Protein AF-A0AB73KJI6-F1 (afdb_monomer_lite)

Structure (mmCIF, N/CA/C/O backbone):
data_AF-A0AB73KJI6-F1
#
_entry.id   AF-A0AB73KJI6-F1
#
loop_
_atom_site.group_PDB
_atom_site.id
_atom_site.type_symbol
_atom_site.label_atom_id
_atom_site.label_alt_id
_atom_site.label_comp_id
_atom_site.label_asym_id
_atom_site.label_entity_id
_atom_site.label_seq_id
_atom_site.pdbx_PDB_ins_code
_atom_site.Cartn_x
_atom_site.Cartn_y
_atom_site.Cartn_z
_atom_site.occupancy
_atom_site.B_iso_or_equiv
_atom_site.auth_seq_id
_atom_site.auth_comp_id
_atom_site.auth_asym_id
_atom_site.auth_atom_id
_atom_site.pdbx_PDB_model_num
ATOM 1 N N . MET A 1 1 ? 0.875 -20.240 32.183 1.00 33.44 1 MET A N 1
ATOM 2 C CA . MET A 1 1 ? -0.449 -20.050 31.558 1.00 33.44 1 MET A CA 1
ATOM 3 C C . MET A 1 1 ? -0.232 -19.037 30.445 1.00 33.44 1 MET A C 1
ATOM 5 O O . MET A 1 1 ? 0.367 -18.009 30.715 1.00 33.44 1 MET A O 1
ATOM 9 N N . ARG A 1 2 ? -0.461 -19.443 29.192 1.00 41.16 2 ARG A N 1
ATOM 10 C CA . ARG A 1 2 ? -0.108 -18.690 27.979 1.00 41.16 2 ARG A CA 1
ATOM 11 C C . ARG A 1 2 ? -1.206 -17.671 27.704 1.00 41.16 2 ARG A C 1
ATOM 13 O O . ARG A 1 2 ? -2.297 -18.115 27.369 1.00 41.16 2 ARG A O 1
ATOM 20 N N . ASP A 1 3 ? -0.883 -16.385 27.749 1.00 37.69 3 ASP A N 1
ATOM 21 C CA . ASP A 1 3 ? -1.694 -15.374 27.080 1.00 37.69 3 ASP A CA 1
ATOM 22 C C . ASP A 1 3 ? -1.021 -14.990 25.769 1.00 37.69 3 ASP A C 1
ATOM 24 O O . ASP A 1 3 ? 0.161 -14.659 25.680 1.00 37.69 3 ASP A O 1
ATOM 28 N N . ARG A 1 4 ? -1.797 -15.240 24.724 1.00 43.75 4 ARG A N 1
ATOM 29 C CA . ARG A 1 4 ? -1.468 -15.184 23.314 1.00 43.75 4 ARG A CA 1
ATOM 30 C C . ARG A 1 4 ? -1.772 -13.750 22.897 1.00 43.75 4 ARG A C 1
ATOM 32 O O . ARG A 1 4 ? -2.927 -13.441 22.633 1.00 43.75 4 ARG A O 1
ATOM 39 N N . GLU A 1 5 ? -0.774 -12.872 22.923 1.00 43.38 5 GLU A N 1
ATOM 40 C CA . GLU A 1 5 ? -0.956 -11.526 22.385 1.00 43.38 5 GLU A CA 1
ATOM 41 C C . GLU A 1 5 ? -1.185 -11.601 20.876 1.00 43.38 5 GLU A C 1
ATOM 43 O O . GLU A 1 5 ? -0.471 -12.272 20.125 1.00 43.38 5 GLU A O 1
ATOM 48 N N . ASP A 1 6 ? -2.273 -10.946 20.504 1.00 37.78 6 ASP A N 1
ATOM 49 C CA . ASP A 1 6 ? -2.916 -10.929 19.211 1.00 37.78 6 ASP A CA 1
ATOM 50 C C . ASP A 1 6 ? -1.976 -10.360 18.138 1.00 37.78 6 ASP A C 1
ATOM 52 O O . ASP A 1 6 ? -1.360 -9.298 18.280 1.00 37.78 6 ASP A O 1
ATOM 56 N N . VAL A 1 7 ? -1.817 -11.128 17.066 1.00 42.88 7 VAL A N 1
ATOM 57 C CA . VAL A 1 7 ? -0.893 -10.867 15.965 1.00 42.88 7 VAL A CA 1
ATOM 58 C C . VAL A 1 7 ? -1.527 -9.804 15.069 1.00 42.88 7 VAL A C 1
ATOM 60 O O . VAL A 1 7 ? -2.359 -10.105 14.218 1.00 42.88 7 VAL A O 1
ATOM 63 N N . GLY A 1 8 ? -1.124 -8.544 15.268 1.00 41.47 8 GLY A N 1
ATOM 64 C CA . GLY A 1 8 ? -1.408 -7.446 14.338 1.00 41.47 8 GLY A CA 1
ATOM 65 C C . GLY A 1 8 ? -0.964 -7.786 12.905 1.00 41.47 8 GLY A C 1
ATOM 66 O O . GLY A 1 8 ? -0.080 -8.632 12.726 1.00 41.47 8 GLY A O 1
ATOM 67 N N . PRO A 1 9 ? -1.575 -7.172 11.873 1.00 42.69 9 PRO A N 1
ATOM 68 C CA . PRO A 1 9 ? -1.473 -7.673 10.513 1.00 42.69 9 PRO A CA 1
ATOM 69 C C . PRO A 1 9 ? -0.017 -7.681 10.048 1.00 42.69 9 PRO A C 1
ATOM 71 O O . PRO A 1 9 ? 0.749 -6.744 10.288 1.00 42.69 9 PRO A O 1
ATOM 74 N N . ALA A 1 10 ? 0.341 -8.805 9.429 1.00 44.72 10 ALA A N 1
ATOM 75 C CA . ALA A 1 10 ? 1.645 -9.110 8.871 1.00 44.72 10 ALA A CA 1
ATOM 76 C C . ALA A 1 10 ? 2.195 -7.942 8.041 1.00 44.72 10 ALA A C 1
ATOM 78 O O . ALA A 1 10 ? 1.445 -7.257 7.349 1.00 44.72 10 ALA A O 1
ATOM 79 N N . GLY A 1 11 ? 3.512 -7.731 8.144 1.00 43.88 11 GLY A N 1
ATOM 80 C CA . GLY A 1 11 ? 4.241 -6.639 7.503 1.00 43.88 11 GLY A CA 1
ATOM 81 C C . GLY A 1 11 ? 3.781 -6.374 6.071 1.00 43.88 11 GLY A C 1
ATOM 82 O O . GLY A 1 11 ? 3.868 -7.244 5.208 1.00 43.88 11 GLY A O 1
ATOM 83 N N . GLY A 1 12 ? 3.289 -5.159 5.844 1.00 44.19 12 GLY A N 1
ATOM 84 C CA . GLY A 1 12 ? 2.975 -4.655 4.516 1.00 44.19 12 GLY A CA 1
ATOM 85 C C . GLY A 1 12 ? 4.230 -4.077 3.876 1.00 44.19 12 GLY A C 1
ATOM 86 O O . GLY A 1 12 ? 4.970 -3.318 4.510 1.00 44.19 12 GLY A O 1
ATOM 87 N N . ALA A 1 13 ? 4.477 -4.428 2.616 1.00 40.59 13 ALA A N 1
ATOM 88 C CA . ALA A 1 13 ? 5.476 -3.747 1.807 1.00 40.59 13 ALA A CA 1
ATOM 89 C C . ALA A 1 13 ? 5.128 -2.250 1.735 1.00 40.59 13 ALA A C 1
ATOM 91 O O . ALA A 1 13 ? 3.995 -1.882 1.430 1.00 40.59 13 ALA A O 1
ATOM 92 N N . ARG A 1 14 ? 6.094 -1.377 2.035 1.00 48.00 14 ARG A N 1
ATOM 93 C CA . ARG A 1 14 ? 5.941 0.078 1.917 1.00 48.00 14 ARG A CA 1
ATOM 94 C C . ARG A 1 14 ? 6.828 0.573 0.782 1.00 48.00 14 ARG A C 1
ATOM 96 O O . ARG A 1 14 ? 8.050 0.440 0.822 1.00 48.00 14 ARG A O 1
ATOM 103 N N . ALA A 1 15 ? 6.215 1.137 -0.253 1.00 36.09 15 ALA A N 1
ATOM 104 C CA . ALA A 1 15 ? 6.938 1.768 -1.349 1.00 36.09 15 ALA A CA 1
ATOM 105 C C . ALA A 1 15 ? 7.519 3.116 -0.882 1.00 36.09 15 ALA A C 1
ATOM 107 O O . ALA A 1 15 ? 6.807 3.941 -0.307 1.00 36.09 15 ALA A O 1
ATOM 108 N N . ARG A 1 16 ? 8.815 3.354 -1.122 1.00 39.69 16 ARG A N 1
ATOM 109 C CA . ARG A 1 16 ? 9.473 4.648 -0.862 1.00 39.69 16 ARG A CA 1
ATOM 110 C C . ARG A 1 16 ? 10.193 5.085 -2.132 1.00 39.69 16 ARG A C 1
ATOM 112 O O . ARG A 1 16 ? 10.995 4.334 -2.669 1.00 39.69 16 ARG A O 1
ATOM 119 N N . M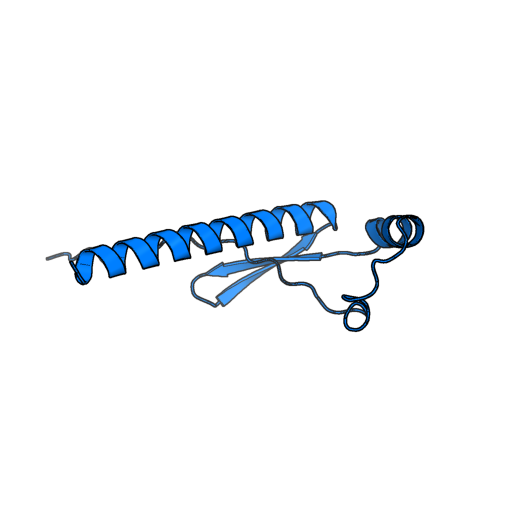ET A 1 17 ? 9.923 6.295 -2.614 1.00 36.69 17 MET A N 1
ATOM 120 C CA . MET A 1 17 ? 10.621 6.862 -3.771 1.00 36.69 17 MET A CA 1
ATOM 121 C C . MET A 1 17 ? 11.986 7.419 -3.338 1.00 36.69 17 MET A C 1
ATOM 123 O O . MET A 1 17 ? 12.053 8.282 -2.459 1.00 36.69 17 MET A O 1
ATOM 127 N N . VAL A 1 18 ? 13.077 6.929 -3.936 1.00 39.62 18 VAL A N 1
ATOM 128 C CA . VAL A 1 18 ? 14.412 7.525 -3.779 1.00 39.62 18 VAL A CA 1
ATOM 129 C C . VAL A 1 18 ? 14.538 8.701 -4.747 1.00 39.62 18 VAL A C 1
ATOM 131 O O . VAL A 1 18 ? 14.291 8.602 -5.943 1.00 39.62 18 VAL A O 1
ATOM 134 N N . ARG A 1 19 ? 14.845 9.856 -4.165 1.00 40.69 19 ARG A N 1
ATOM 135 C CA . ARG A 1 19 ? 14.723 11.203 -4.724 1.00 40.69 19 ARG A CA 1
ATOM 136 C C . ARG A 1 19 ? 15.694 11.448 -5.887 1.00 40.69 19 ARG A C 1
ATOM 138 O O . ARG A 1 19 ? 16.903 11.432 -5.687 1.00 40.69 19 ARG A O 1
ATOM 145 N N . SER A 1 20 ? 15.164 11.827 -7.047 1.00 34.22 20 SER A N 1
ATOM 146 C CA . SER A 1 20 ? 15.885 12.606 -8.059 1.00 34.22 20 SER A CA 1
ATOM 147 C C . SER A 1 20 ? 14.888 13.522 -8.780 1.00 34.22 20 SER A C 1
ATOM 149 O O . SER A 1 20 ? 14.007 13.063 -9.495 1.00 34.22 20 SER A O 1
ATOM 151 N N . ARG A 1 21 ? 14.986 14.832 -8.517 1.00 37.00 21 ARG 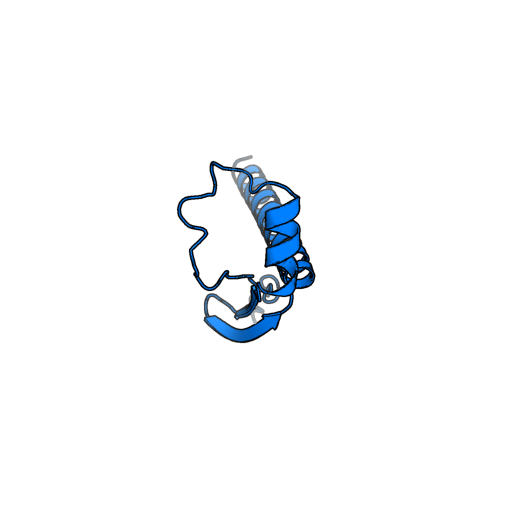A N 1
ATOM 152 C CA . ARG A 1 21 ? 14.337 15.964 -9.218 1.00 37.00 21 ARG A CA 1
ATOM 153 C C . ARG A 1 21 ? 12.804 16.137 -9.229 1.00 37.00 21 ARG A C 1
ATOM 155 O O . ARG A 1 21 ? 12.368 17.264 -9.425 1.00 37.00 21 ARG A O 1
ATOM 162 N N . VAL A 1 22 ? 11.979 15.130 -8.941 1.00 43.44 22 VAL A N 1
ATOM 163 C CA . VAL A 1 22 ? 10.492 15.238 -8.965 1.00 43.44 22 VAL A CA 1
ATOM 164 C C . VAL A 1 22 ? 9.921 15.862 -7.673 1.00 43.44 22 VAL A C 1
ATOM 166 O O . VAL A 1 22 ? 9.004 15.341 -7.054 1.00 43.44 22 VAL A O 1
ATOM 169 N N . GLY A 1 23 ? 10.531 16.934 -7.164 1.00 35.91 23 GLY A N 1
ATOM 170 C CA . GLY A 1 23 ? 10.054 17.649 -5.966 1.00 35.91 23 GLY A CA 1
ATOM 171 C C . GLY A 1 23 ? 9.271 18.920 -6.291 1.00 35.91 23 GLY A C 1
ATOM 172 O O . GLY A 1 23 ? 8.376 19.291 -5.544 1.00 35.91 23 GLY A O 1
ATOM 173 N N . GLU A 1 24 ? 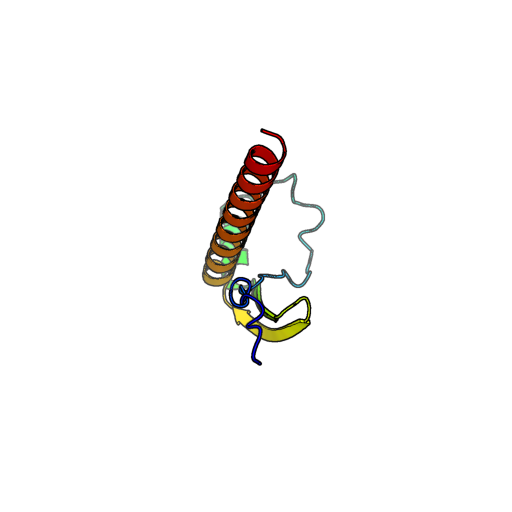9.588 19.556 -7.418 1.00 39.38 24 GLU A N 1
ATOM 174 C CA . GLU A 1 24 ? 9.036 20.859 -7.821 1.00 39.38 24 GLU A CA 1
ATOM 175 C C . GLU A 1 24 ? 7.876 20.734 -8.824 1.00 39.38 24 GLU A C 1
ATOM 177 O O . GLU A 1 24 ? 7.186 21.710 -9.088 1.00 39.38 24 GLU A O 1
ATOM 182 N N . ALA A 1 25 ? 7.638 19.537 -9.371 1.00 43.75 25 ALA A N 1
ATOM 183 C CA . ALA A 1 25 ? 6.740 19.316 -10.5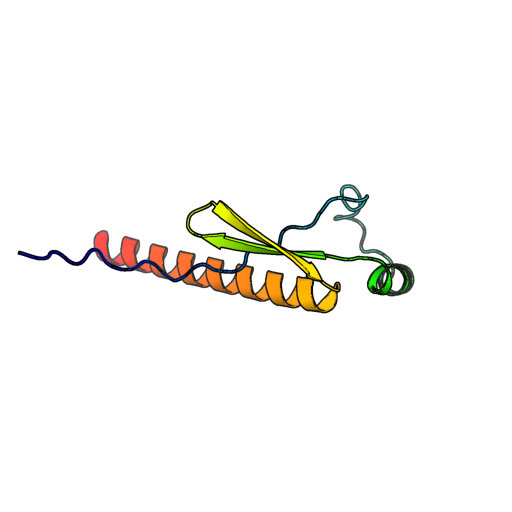07 1.00 43.75 25 ALA A CA 1
ATOM 184 C C . ALA A 1 25 ? 5.385 18.672 -10.154 1.00 43.75 25 ALA A C 1
ATOM 186 O O . ALA A 1 25 ? 4.648 18.313 -11.061 1.00 43.75 25 ALA A O 1
ATOM 187 N N . TRP A 1 26 ? 5.018 18.506 -8.877 1.00 43.50 26 TRP A N 1
ATOM 188 C CA . TRP A 1 26 ? 3.728 17.877 -8.525 1.00 43.50 26 TRP A CA 1
ATOM 189 C C . TRP A 1 26 ? 2.509 18.687 -9.005 1.00 43.50 26 TRP A C 1
ATOM 191 O O . TRP A 1 26 ? 1.467 18.095 -9.270 1.00 43.50 26 TRP A O 1
ATOM 201 N N . ASP A 1 27 ? 2.666 20.004 -9.188 1.00 45.81 27 ASP A N 1
ATOM 202 C CA . ASP A 1 27 ? 1.638 20.896 -9.750 1.00 45.81 27 ASP A CA 1
ATOM 203 C C . ASP A 1 27 ? 1.643 20.945 -11.290 1.00 45.81 27 ASP A C 1
ATOM 205 O O . ASP A 1 27 ? 0.690 21.424 -11.908 1.00 45.81 27 ASP A O 1
ATOM 209 N N . SER A 1 28 ? 2.687 20.416 -11.928 1.00 47.84 28 SER A N 1
ATOM 210 C CA . SER A 1 28 ? 2.858 20.413 -13.379 1.00 47.84 28 SER A CA 1
ATOM 211 C C . SER A 1 28 ? 2.802 18.974 -13.865 1.00 47.84 28 SER A C 1
ATOM 213 O O . SER A 1 28 ? 3.804 18.262 -13.825 1.00 47.84 28 SER A O 1
ATOM 215 N N . ALA A 1 29 ? 1.636 18.527 -14.335 1.00 57.31 29 ALA A N 1
ATOM 216 C CA . ALA A 1 29 ? 1.556 17.251 -15.036 1.00 57.31 29 ALA A CA 1
ATOM 217 C C . ALA A 1 29 ? 2.603 17.252 -16.160 1.00 57.31 29 ALA A C 1
ATOM 219 O O . ALA A 1 29 ? 2.528 18.075 -17.074 1.00 57.31 29 ALA A O 1
ATOM 220 N N . LEU A 1 30 ? 3.599 16.366 -16.066 1.00 61.94 30 LEU A N 1
ATOM 221 C CA . LEU A 1 30 ? 4.543 16.171 -17.159 1.00 61.94 30 LEU A CA 1
ATOM 222 C C . LEU A 1 30 ? 3.728 15.843 -18.415 1.00 61.94 30 LEU A C 1
ATOM 224 O O . LEU A 1 30 ? 2.812 15.012 -18.335 1.00 61.94 30 LEU A O 1
ATOM 228 N N . PRO A 1 31 ? 4.019 16.468 -19.566 1.00 68.88 31 PRO A N 1
ATOM 229 C CA . PRO A 1 31 ? 3.381 16.072 -20.809 1.00 68.88 31 PRO A CA 1
ATOM 230 C C . PRO A 1 31 ? 3.615 14.572 -21.042 1.00 68.88 31 PRO A C 1
ATOM 232 O O . PRO A 1 31 ? 4.664 14.023 -20.696 1.00 68.88 31 PRO A O 1
ATOM 235 N N . ALA A 1 32 ? 2.611 13.886 -21.596 1.00 66.69 32 ALA A N 1
ATOM 236 C CA . ALA A 1 32 ? 2.584 12.422 -21.671 1.00 66.69 32 ALA A CA 1
ATOM 237 C C . ALA A 1 32 ? 3.814 11.824 -22.383 1.00 66.69 32 ALA A C 1
ATOM 239 O O . ALA A 1 32 ? 4.267 10.738 -22.029 1.00 66.69 32 ALA A O 1
ATOM 240 N N . GLU A 1 33 ? 4.378 12.547 -23.351 1.00 69.94 33 GLU A N 1
ATOM 241 C CA . GLU A 1 33 ? 5.615 12.207 -24.064 1.00 69.94 33 GLU A CA 1
ATOM 242 C C . GLU A 1 33 ? 6.864 12.213 -23.171 1.00 69.94 33 GLU A C 1
ATOM 244 O O . GLU A 1 33 ? 7.680 11.293 -23.239 1.00 69.94 33 GLU A O 1
ATOM 249 N N . GLU A 1 34 ? 6.992 13.198 -22.284 1.00 68.44 34 GLU A N 1
ATOM 250 C CA . GLU A 1 34 ?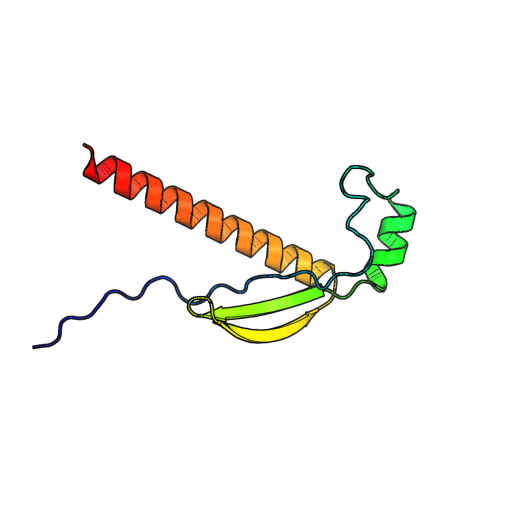 8.102 13.295 -21.337 1.00 68.44 34 GLU A CA 1
ATOM 251 C C . GLU A 1 34 ? 7.951 12.247 -20.233 1.00 68.44 34 GLU A C 1
ATOM 253 O O . GLU A 1 34 ? 8.917 11.570 -19.877 1.00 68.44 34 GLU A O 1
ATOM 258 N N . PHE A 1 35 ? 6.717 12.022 -19.770 1.00 66.88 35 PHE A N 1
ATOM 259 C CA . PHE A 1 35 ? 6.406 10.946 -18.834 1.00 66.88 35 PHE A CA 1
ATOM 260 C C . PHE A 1 35 ? 6.743 9.561 -19.417 1.00 66.88 35 PHE A C 1
ATOM 262 O O . PHE A 1 35 ? 7.355 8.731 -18.742 1.00 66.88 35 PHE A O 1
ATOM 269 N N . ALA A 1 36 ? 6.408 9.317 -20.689 1.00 69.62 36 ALA A N 1
ATOM 270 C CA . ALA A 1 36 ? 6.753 8.079 -21.386 1.00 69.62 36 ALA A CA 1
ATOM 271 C C . ALA A 1 36 ? 8.273 7.901 -21.541 1.00 69.62 36 ALA A C 1
ATOM 273 O O . ALA A 1 36 ? 8.776 6.791 -21.357 1.00 69.62 36 ALA A O 1
ATOM 274 N N . ALA A 1 37 ? 9.009 8.982 -21.819 1.00 71.38 37 ALA A N 1
ATOM 275 C CA . ALA A 1 37 ? 10.465 8.949 -21.939 1.00 71.38 37 ALA A CA 1
ATOM 276 C C . ALA A 1 37 ? 11.158 8.612 -20.607 1.00 71.38 37 ALA A C 1
ATOM 278 O O . ALA A 1 37 ? 12.109 7.827 -20.588 1.00 71.38 37 ALA A O 1
ATOM 279 N N . ILE A 1 38 ? 10.672 9.149 -19.481 1.00 69.94 38 ILE A N 1
ATOM 280 C CA . ILE A 1 38 ? 11.262 8.855 -18.165 1.00 69.94 38 ILE A CA 1
ATOM 281 C C . ILE A 1 38 ? 10.811 7.505 -17.597 1.00 69.94 38 ILE A C 1
ATOM 283 O O . ILE A 1 38 ? 11.548 6.907 -16.814 1.00 69.94 38 ILE A O 1
ATOM 287 N N . LYS A 1 39 ? 9.649 6.978 -18.006 1.00 67.44 39 LYS A N 1
ATOM 288 C CA . LYS A 1 39 ? 9.085 5.720 -17.486 1.00 67.44 39 LYS A CA 1
ATOM 289 C C . LYS A 1 39 ? 10.043 4.524 -17.595 1.00 67.44 39 LYS A C 1
ATOM 291 O O . LYS A 1 39 ? 10.049 3.678 -16.708 1.00 67.44 39 LYS A O 1
ATOM 296 N N . GLY A 1 40 ? 10.873 4.471 -18.641 1.00 65.94 40 GLY A N 1
ATOM 297 C CA . GLY A 1 40 ? 11.881 3.416 -18.832 1.00 65.94 40 GLY A CA 1
ATOM 298 C C . GLY A 1 40 ? 13.213 3.635 -18.100 1.00 65.94 40 GLY A C 1
ATOM 299 O O . GLY A 1 40 ? 14.024 2.717 -18.029 1.00 65.94 40 GLY A O 1
ATOM 300 N N . VAL A 1 41 ? 13.452 4.837 -17.568 1.00 69.38 41 VAL A N 1
ATOM 301 C CA . VAL A 1 41 ? 14.712 5.234 -16.907 1.00 69.38 41 VAL A CA 1
ATOM 302 C C . VAL A 1 41 ? 14.539 5.336 -15.388 1.00 69.38 41 VAL A C 1
ATOM 304 O O . VAL A 1 41 ? 15.495 5.175 -14.630 1.00 69.38 41 VAL A O 1
ATOM 307 N N . VAL A 1 42 ? 13.314 5.592 -14.929 1.00 72.62 42 VAL A N 1
ATOM 308 C CA . VAL A 1 42 ? 12.986 5.718 -13.510 1.00 72.62 42 VAL A CA 1
ATOM 309 C C . VAL A 1 42 ? 12.866 4.334 -12.878 1.00 72.62 42 VAL A C 1
ATOM 311 O O . VAL A 1 42 ? 11.955 3.561 -13.171 1.00 72.62 42 VAL A O 1
ATOM 314 N N . VAL A 1 43 ? 13.781 4.055 -11.956 1.00 77.12 43 VAL A N 1
ATOM 315 C CA . VAL A 1 43 ? 13.721 2.916 -11.038 1.00 77.12 43 VAL A CA 1
ATOM 316 C C . VAL A 1 43 ? 13.150 3.368 -9.697 1.00 77.12 43 VAL A C 1
ATOM 318 O O . VAL A 1 43 ? 13.593 4.362 -9.118 1.00 77.12 43 VAL A O 1
ATOM 321 N N . GLY A 1 44 ? 12.146 2.639 -9.215 1.00 81.69 44 GLY A N 1
ATOM 322 C CA . GLY A 1 44 ? 11.568 2.798 -7.885 1.00 81.69 44 GLY A CA 1
ATOM 323 C C . GLY A 1 44 ? 12.190 1.829 -6.882 1.00 81.69 44 GLY A C 1
ATOM 324 O O . GLY A 1 44 ? 12.914 0.906 -7.251 1.00 81.69 44 GLY A O 1
ATOM 325 N N . GLU A 1 45 ? 11.880 2.007 -5.598 1.00 84.50 45 GLU A N 1
ATOM 326 C CA . GLU A 1 45 ? 12.244 1.045 -4.556 1.00 84.50 45 GLU A CA 1
ATOM 327 C C . GLU A 1 45 ? 11.011 0.573 -3.784 1.00 84.50 45 GLU A C 1
ATOM 329 O O . GLU A 1 45 ? 10.182 1.367 -3.322 1.00 84.50 45 GLU A O 1
ATOM 334 N N . VAL A 1 46 ? 10.926 -0.743 -3.597 1.00 89.25 46 VAL A N 1
ATOM 335 C CA . VAL A 1 46 ? 9.979 -1.374 -2.675 1.00 89.25 46 VAL A CA 1
ATOM 336 C C . VAL A 1 46 ? 10.740 -1.779 -1.420 1.00 89.25 46 VAL A C 1
ATOM 338 O O . VAL A 1 46 ? 11.731 -2.513 -1.490 1.00 89.25 46 VAL A O 1
ATOM 341 N N . CYS A 1 47 ? 10.284 -1.291 -0.265 1.00 88.31 47 CYS A N 1
ATOM 342 C CA . CYS A 1 47 ? 10.841 -1.651 1.033 1.00 88.31 47 CYS A CA 1
ATOM 343 C C . CYS A 1 47 ? 9.936 -2.683 1.708 1.00 88.31 47 CYS A C 1
ATOM 345 O O . CYS A 1 47 ? 8.719 -2.507 1.778 1.00 88.31 47 CYS A O 1
ATOM 347 N N . THR A 1 48 ? 10.532 -3.739 2.256 1.00 82.62 48 THR A N 1
ATOM 348 C CA . THR A 1 48 ? 9.806 -4.628 3.171 1.00 82.62 48 THR A CA 1
ATOM 349 C C . THR A 1 48 ? 10.028 -4.119 4.582 1.00 82.62 48 THR A C 1
ATOM 351 O O . THR A 1 48 ? 11.168 -4.079 5.048 1.00 82.62 48 THR A O 1
ATOM 354 N N . GLU A 1 49 ? 8.955 -3.706 5.249 1.00 86.00 49 GLU A N 1
ATOM 355 C CA . GLU A 1 49 ? 9.010 -3.124 6.584 1.00 86.00 49 GLU A CA 1
ATOM 356 C C . GLU A 1 49 ? 8.245 -3.994 7.581 1.00 86.00 49 GLU A C 1
ATOM 358 O O . GLU A 1 49 ? 7.133 -4.451 7.318 1.00 86.00 49 GLU A O 1
ATOM 363 N N . VAL A 1 50 ? 8.838 -4.207 8.753 1.00 82.25 50 VAL A N 1
ATOM 364 C CA . VAL A 1 50 ? 8.187 -4.872 9.879 1.00 82.25 50 VAL A CA 1
ATOM 365 C C . VAL A 1 50 ? 8.299 -3.959 11.090 1.00 82.25 50 VAL A C 1
ATOM 367 O O . VAL A 1 50 ? 9.399 -3.619 11.517 1.00 82.25 50 VAL A O 1
ATOM 370 N N . ARG A 1 51 ? 7.150 -3.558 11.650 1.00 77.06 51 ARG A N 1
ATOM 371 C CA . ARG A 1 51 ? 7.061 -2.706 12.853 1.00 77.06 51 ARG A CA 1
ATOM 372 C C . ARG A 1 51 ? 7.883 -1.405 12.764 1.00 77.06 51 ARG A C 1
ATOM 374 O O . ARG A 1 51 ? 8.549 -1.043 13.728 1.00 77.06 51 ARG A O 1
ATOM 381 N N . GLY A 1 52 ? 7.882 -0.708 11.626 1.00 82.75 52 GLY A N 1
ATOM 382 C CA . GLY A 1 52 ? 8.689 0.511 11.462 1.00 82.75 52 GLY A CA 1
ATOM 383 C C . GLY A 1 52 ? 10.111 0.271 10.950 1.00 82.75 52 GLY A C 1
ATOM 384 O O . GLY A 1 52 ? 10.814 1.228 10.633 1.00 82.75 52 GLY A O 1
ATOM 385 N N . ILE A 1 53 ? 10.564 -0.986 10.878 1.00 85.06 53 ILE A N 1
ATOM 386 C CA . ILE A 1 53 ? 11.949 -1.334 10.546 1.00 85.06 53 ILE A CA 1
ATOM 387 C C . ILE A 1 53 ? 12.015 -1.894 9.128 1.00 85.06 53 ILE A C 1
ATOM 389 O O . ILE A 1 53 ? 11.417 -2.928 8.830 1.00 85.06 53 ILE A O 1
ATOM 393 N N . VAL A 1 54 ? 12.779 -1.234 8.256 1.00 88.12 54 VAL A N 1
ATOM 394 C CA . VAL A 1 54 ? 13.046 -1.720 6.896 1.00 88.12 54 VAL A CA 1
ATOM 395 C C . VAL A 1 54 ? 14.003 -2.907 6.963 1.00 88.12 54 VAL A C 1
ATOM 397 O O . VAL A 1 54 ? 15.161 -2.750 7.344 1.00 88.12 54 VAL A O 1
ATOM 400 N N . LEU A 1 55 ? 13.524 -4.083 6.567 1.00 84.75 55 LEU A N 1
ATOM 401 C CA . LEU A 1 55 ? 14.306 -5.319 6.522 1.00 84.75 55 LEU A CA 1
ATOM 402 C C . LEU A 1 55 ? 15.053 -5.479 5.196 1.00 84.75 55 LEU A C 1
ATOM 404 O O . LEU A 1 55 ? 16.163 -6.002 5.165 1.00 84.75 55 LEU A O 1
ATOM 408 N N . SER A 1 56 ? 14.448 -5.036 4.094 1.00 84.31 56 SER A N 1
ATOM 409 C CA . SER A 1 56 ? 15.033 -5.144 2.758 1.00 84.31 56 SER A CA 1
ATOM 410 C C . SER A 1 56 ? 14.570 -4.010 1.848 1.00 84.31 56 SER A C 1
ATOM 412 O O . SER A 1 56 ? 13.506 -3.418 2.052 1.00 84.31 56 SER A O 1
ATOM 414 N N . ARG A 1 57 ? 15.386 -3.720 0.831 1.00 91.31 57 ARG A N 1
ATOM 415 C CA . ARG A 1 57 ? 15.070 -2.802 -0.268 1.00 91.31 57 ARG A CA 1
ATOM 416 C C . ARG A 1 57 ? 15.319 -3.514 -1.584 1.00 91.31 57 ARG A C 1
ATOM 418 O O . ARG A 1 57 ? 16.337 -4.189 -1.732 1.00 91.31 57 ARG A O 1
ATOM 425 N N . ARG A 1 58 ? 14.401 -3.346 -2.527 1.00 89.56 58 ARG A N 1
ATOM 426 C CA . ARG A 1 58 ? 14.501 -3.916 -3.867 1.00 89.56 58 ARG A CA 1
ATOM 427 C C . ARG A 1 58 ? 14.220 -2.827 -4.887 1.00 89.56 58 ARG A C 1
ATOM 429 O O . ARG A 1 58 ? 13.173 -2.186 -4.812 1.00 89.56 58 ARG A O 1
ATOM 436 N N . GLN A 1 59 ? 15.153 -2.633 -5.813 1.00 90.25 59 GLN A N 1
ATOM 437 C CA . GLN A 1 59 ? 14.931 -1.776 -6.972 1.00 90.25 59 GLN A CA 1
ATOM 438 C C . GLN A 1 59 ? 13.959 -2.462 -7.929 1.00 90.25 59 GLN A C 1
ATOM 440 O O . GLN A 1 59 ? 14.070 -3.665 -8.175 1.00 90.25 59 GLN A O 1
ATOM 445 N N . VAL A 1 60 ? 12.999 -1.695 -8.430 1.00 87.81 60 VAL A N 1
ATOM 446 C CA . VAL A 1 60 ? 11.911 -2.163 -9.289 1.00 87.81 60 VAL A CA 1
ATOM 447 C C . VAL A 1 60 ? 11.654 -1.165 -10.413 1.00 87.81 60 VAL A C 1
ATOM 449 O O . VAL A 1 60 ? 12.010 0.011 -10.307 1.00 87.81 60 VAL A O 1
ATOM 452 N N . GLY A 1 61 ? 11.024 -1.626 -11.492 1.00 87.19 61 GLY A N 1
ATOM 453 C CA . GLY A 1 61 ? 10.529 -0.733 -12.540 1.00 87.19 61 GLY A CA 1
ATOM 454 C C . GLY A 1 61 ? 9.372 0.142 -12.047 1.00 87.19 61 GLY A C 1
ATOM 455 O O . GLY A 1 61 ? 8.746 -0.155 -11.027 1.00 87.19 61 GLY A O 1
ATOM 456 N N . LEU A 1 62 ? 9.073 1.216 -12.782 1.00 84.94 62 LEU A N 1
ATOM 457 C CA . LEU A 1 62 ? 8.038 2.175 -12.392 1.00 84.94 62 LEU A CA 1
ATOM 458 C C . LEU A 1 62 ? 6.644 1.541 -12.257 1.00 84.94 62 LEU A C 1
ATOM 460 O O . LEU A 1 62 ? 5.945 1.854 -11.302 1.00 84.94 62 LEU A O 1
ATOM 464 N N . ASP A 1 63 ? 6.253 0.646 -13.167 1.00 86.19 63 ASP A N 1
ATOM 465 C CA . ASP A 1 63 ? 4.933 -0.005 -13.115 1.00 86.19 63 ASP A CA 1
ATOM 466 C C . ASP A 1 63 ? 4.767 -0.845 -11.843 1.00 86.19 63 ASP A C 1
ATOM 468 O O . ASP A 1 63 ? 3.817 -0.654 -11.090 1.00 86.19 63 ASP A O 1
ATOM 472 N N . GLU A 1 64 ? 5.755 -1.685 -11.527 1.00 89.56 64 GLU A N 1
ATOM 473 C CA . GLU A 1 64 ? 5.745 -2.477 -10.293 1.00 89.56 64 GLU A CA 1
ATOM 474 C C . GLU A 1 64 ? 5.739 -1.583 -9.042 1.00 89.56 64 GLU A C 1
ATOM 476 O O . GLU A 1 64 ? 5.078 -1.884 -8.047 1.00 89.56 64 GLU A O 1
ATOM 481 N N . TRP A 1 65 ? 6.467 -0.465 -9.082 1.00 89.56 65 TRP A N 1
ATOM 482 C CA . TRP A 1 65 ? 6.462 0.503 -7.992 1.00 89.56 65 TRP A CA 1
ATOM 483 C C . TRP A 1 65 ? 5.083 1.152 -7.796 1.00 89.56 65 TRP A C 1
ATOM 485 O O . TRP A 1 65 ? 4.647 1.306 -6.653 1.00 89.56 65 TRP A O 1
ATOM 495 N N . ILE A 1 66 ? 4.392 1.508 -8.887 1.00 90.00 66 ILE A N 1
ATOM 496 C CA . ILE A 1 66 ? 3.035 2.075 -8.856 1.00 90.00 66 ILE A CA 1
ATOM 497 C C . ILE A 1 66 ? 2.051 1.061 -8.270 1.00 90.00 66 ILE A C 1
ATOM 499 O O . ILE A 1 66 ? 1.289 1.418 -7.370 1.00 90.00 66 ILE A O 1
ATOM 503 N N . ASP A 1 67 ? 2.105 -0.195 -8.716 1.00 89.81 67 ASP A N 1
ATOM 504 C CA . ASP A 1 67 ? 1.238 -1.261 -8.206 1.00 89.81 67 ASP A CA 1
ATOM 505 C C . ASP A 1 67 ? 1.457 -1.484 -6.703 1.00 89.81 67 ASP A C 1
ATOM 507 O O . ASP A 1 67 ? 0.505 -1.524 -5.916 1.00 89.81 67 ASP A O 1
ATOM 511 N N . ALA A 1 68 ? 2.722 -1.548 -6.274 1.00 88.69 68 ALA A N 1
ATOM 512 C CA . ALA A 1 68 ? 3.073 -1.692 -4.864 1.00 88.69 68 ALA A CA 1
ATOM 513 C C . ALA A 1 68 ? 2.591 -0.499 -4.018 1.00 88.69 68 ALA A C 1
ATOM 515 O O . ALA A 1 68 ? 2.119 -0.684 -2.893 1.00 88.69 68 ALA A O 1
ATOM 516 N N . LEU A 1 69 ? 2.689 0.725 -4.546 1.00 88.75 69 LEU A N 1
ATOM 517 C CA . LEU A 1 69 ? 2.191 1.925 -3.875 1.00 88.75 69 LEU A CA 1
ATOM 518 C C . LEU A 1 69 ? 0.662 1.913 -3.757 1.00 88.75 69 LEU A C 1
ATOM 520 O O . LEU A 1 69 ? 0.135 2.190 -2.679 1.00 88.75 69 LEU A O 1
ATOM 524 N N . ALA A 1 70 ? -0.044 1.587 -4.840 1.00 92.81 70 ALA A N 1
ATOM 525 C CA . ALA A 1 70 ? -1.500 1.526 -4.856 1.00 92.81 70 ALA A CA 1
ATOM 526 C C . ALA A 1 70 ? -2.024 0.522 -3.819 1.00 92.81 70 ALA A C 1
ATOM 528 O O . ALA A 1 70 ? -2.925 0.852 -3.042 1.00 92.81 70 ALA A O 1
ATOM 529 N N . GLN A 1 71 ? -1.402 -0.658 -3.736 1.00 89.56 71 GLN A N 1
ATOM 530 C CA . GLN A 1 71 ? -1.754 -1.661 -2.734 1.00 89.56 71 GLN A CA 1
ATOM 531 C C . GLN A 1 71 ? -1.506 -1.156 -1.305 1.00 89.56 71 GLN A C 1
ATOM 533 O O . GLN A 1 71 ? -2.389 -1.256 -0.454 1.00 89.56 71 GLN A O 1
ATOM 538 N N . ALA A 1 72 ? -0.346 -0.546 -1.045 1.00 87.94 72 ALA A N 1
ATOM 539 C CA . ALA A 1 72 ? -0.024 -0.011 0.279 1.00 87.94 72 ALA A CA 1
ATOM 540 C C . ALA A 1 72 ? -1.012 1.083 0.732 1.00 87.94 72 ALA A C 1
ATOM 542 O O . ALA A 1 72 ? -1.359 1.164 1.914 1.00 87.94 72 ALA A O 1
ATOM 543 N N . LEU A 1 73 ? -1.487 1.918 -0.199 1.00 91.69 73 LEU A N 1
ATOM 544 C CA . LEU A 1 73 ? -2.511 2.929 0.074 1.00 91.69 73 LEU A CA 1
ATOM 545 C C . LEU A 1 73 ? -3.870 2.297 0.392 1.00 91.69 73 LEU A C 1
ATOM 547 O O . LEU A 1 73 ? -4.525 2.719 1.349 1.00 91.69 73 LEU A O 1
ATOM 551 N N . ALA A 1 74 ? -4.279 1.278 -0.367 1.00 93.50 74 ALA A N 1
ATOM 552 C CA . ALA A 1 74 ? -5.520 0.549 -0.117 1.00 93.50 74 ALA A CA 1
ATOM 553 C C . ALA A 1 74 ? -5.513 -0.121 1.269 1.00 93.50 74 ALA A C 1
ATOM 555 O O . ALA A 1 74 ? -6.482 0.004 2.025 1.00 93.50 74 ALA A O 1
ATOM 556 N N . ASP A 1 75 ? -4.398 -0.752 1.644 1.00 88.62 75 ASP A N 1
ATOM 557 C CA . ASP A 1 75 ? -4.236 -1.401 2.948 1.00 88.62 75 ASP A CA 1
ATOM 558 C C . ASP A 1 75 ? -4.312 -0.389 4.102 1.00 88.62 75 ASP A C 1
ATOM 560 O O . ASP A 1 75 ? -4.986 -0.627 5.110 1.00 88.62 75 ASP A O 1
ATOM 564 N N . ALA A 1 76 ? -3.669 0.775 3.947 1.00 88.44 76 ALA A N 1
ATOM 565 C CA . ALA A 1 76 ? -3.728 1.851 4.933 1.00 88.44 76 ALA A CA 1
ATOM 566 C C . ALA A 1 76 ? -5.153 2.405 5.092 1.00 88.44 76 ALA A C 1
ATOM 568 O O . ALA A 1 76 ? -5.624 2.590 6.217 1.00 88.44 76 ALA A O 1
ATOM 569 N N . ALA A 1 77 ? -5.865 2.623 3.983 1.00 93.88 77 ALA A N 1
ATOM 570 C CA . ALA A 1 77 ? -7.252 3.078 4.008 1.00 93.88 77 ALA A CA 1
ATOM 571 C C . ALA A 1 77 ? -8.169 2.063 4.713 1.00 93.88 77 ALA A C 1
ATOM 573 O O . ALA A 1 77 ? -8.956 2.444 5.582 1.00 93.88 77 ALA A O 1
ATOM 574 N N . ALA A 1 78 ? -8.019 0.771 4.407 1.00 93.62 78 ALA A N 1
ATOM 575 C CA . ALA A 1 78 ? -8.776 -0.297 5.054 1.00 93.62 78 ALA A CA 1
ATOM 576 C C . ALA A 1 78 ? -8.480 -0.388 6.560 1.00 93.62 78 ALA A C 1
ATOM 578 O O . ALA A 1 78 ? -9.401 -0.529 7.366 1.00 93.62 78 ALA A O 1
ATOM 579 N N . SER A 1 79 ? -7.210 -0.269 6.960 1.00 91.44 79 SER A N 1
ATOM 580 C CA . SER A 1 79 ? -6.818 -0.231 8.374 1.00 91.44 79 SER A CA 1
ATOM 581 C C . SER A 1 79 ? -7.454 0.954 9.106 1.00 91.44 79 SER A C 1
ATOM 583 O O . SER A 1 79 ? -7.983 0.786 10.205 1.00 91.44 79 SER A O 1
ATOM 585 N N . ASN A 1 80 ? -7.451 2.139 8.491 1.00 94.38 80 ASN A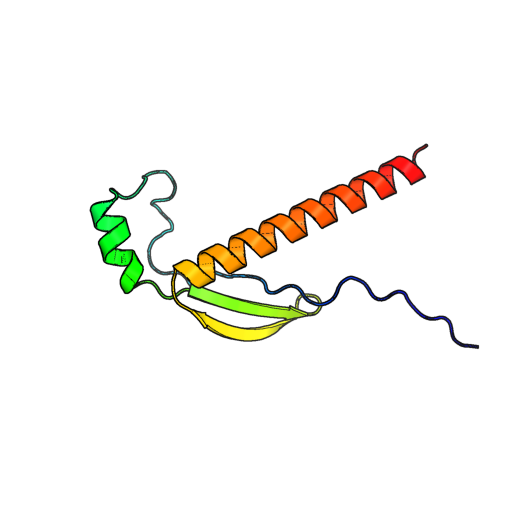 N 1
ATOM 586 C CA . ASN A 1 80 ? -8.047 3.341 9.074 1.00 94.38 80 ASN A CA 1
ATOM 587 C C . ASN A 1 80 ? -9.570 3.218 9.216 1.00 94.38 80 ASN A C 1
ATOM 589 O O . ASN A 1 80 ? -10.118 3.617 10.243 1.00 94.38 80 ASN A O 1
ATOM 593 N N . ALA A 1 81 ? -10.251 2.627 8.229 1.00 96.56 81 ALA A N 1
ATOM 594 C CA . ALA A 1 81 ? -11.687 2.361 8.303 1.00 96.56 81 ALA A CA 1
ATOM 595 C C . ALA A 1 81 ? -12.027 1.417 9.471 1.00 96.56 81 ALA A C 1
ATOM 597 O O . ALA A 1 81 ? -12.895 1.731 10.281 1.00 96.56 81 ALA A O 1
ATOM 598 N N . ARG A 1 82 ? -11.274 0.319 9.633 1.00 95.00 82 ARG A N 1
ATOM 599 C CA . ARG A 1 82 ? -11.446 -0.611 10.767 1.00 95.00 82 ARG A CA 1
ATOM 600 C C . ARG A 1 82 ? -11.194 0.061 12.116 1.00 95.00 82 ARG A C 1
ATOM 602 O O . ARG A 1 82 ? -11.939 -0.173 13.062 1.00 95.00 82 ARG A O 1
ATOM 609 N N . ALA A 1 83 ? -10.152 0.890 12.211 1.00 95.56 83 ALA A N 1
ATOM 610 C CA . ALA A 1 83 ? -9.846 1.631 13.433 1.00 95.56 83 ALA A CA 1
ATOM 611 C C . ALA A 1 83 ? -10.982 2.596 13.800 1.00 95.56 83 ALA A C 1
ATOM 613 O O . ALA A 1 83 ? -11.386 2.662 14.960 1.00 95.56 83 ALA A O 1
ATOM 614 N N . ARG A 1 84 ? -11.541 3.293 12.804 1.00 95.88 84 ARG A N 1
ATOM 615 C CA . ARG A 1 84 ? -12.708 4.157 12.988 1.00 95.88 84 ARG A CA 1
ATOM 616 C C . ARG A 1 84 ? -13.916 3.374 13.503 1.00 95.88 84 ARG A C 1
ATOM 618 O O . ARG A 1 84 ? -14.487 3.776 14.509 1.00 95.88 84 ARG A O 1
ATOM 625 N N . GLU A 1 85 ? -14.269 2.255 12.872 1.00 97.12 85 GLU A N 1
ATOM 626 C CA . GLU A 1 85 ? -15.385 1.415 13.330 1.00 97.12 85 GLU A CA 1
ATOM 627 C C . GLU A 1 85 ? -15.189 0.919 14.769 1.00 97.12 85 GLU A C 1
ATOM 629 O O . GLU A 1 85 ? -16.137 0.876 15.549 1.00 97.12 85 GLU A O 1
ATOM 634 N N . ALA A 1 86 ? -13.963 0.535 15.139 1.00 96.44 86 ALA A N 1
ATOM 635 C CA . ALA A 1 86 ? -13.659 0.083 16.494 1.00 96.44 86 ALA A CA 1
ATOM 636 C C . ALA A 1 86 ? -13.868 1.198 17.531 1.00 96.44 86 ALA A C 1
ATOM 638 O O . ALA A 1 86 ? -14.434 0.946 18.593 1.00 96.44 86 ALA A O 1
ATOM 639 N N . ILE A 1 87 ? -13.456 2.428 17.206 1.00 97.81 87 ILE A N 1
ATOM 640 C CA . ILE A 1 87 ? -13.694 3.604 18.052 1.00 97.81 87 ILE A CA 1
ATOM 641 C C . ILE A 1 87 ? -15.196 3.889 18.157 1.00 97.81 87 ILE A C 1
ATOM 643 O O . ILE A 1 87 ? -15.693 4.101 19.259 1.00 97.81 87 ILE A O 1
ATOM 647 N N . GLU A 1 88 ? -15.931 3.849 17.044 1.00 97.62 88 GLU A N 1
ATOM 648 C CA . GLU A 1 88 ? -17.383 4.071 17.034 1.00 97.62 88 GLU A CA 1
ATOM 649 C C . GLU A 1 88 ? -18.122 3.064 17.935 1.00 97.62 88 GLU A C 1
ATOM 651 O O . GLU A 1 88 ? -18.984 3.474 18.706 1.00 97.62 88 GLU A O 1
ATOM 656 N N . ARG A 1 89 ? -17.727 1.780 17.927 1.00 94.56 89 ARG A N 1
ATOM 657 C CA . ARG A 1 89 ? -18.290 0.742 18.820 1.00 94.56 89 ARG A CA 1
ATOM 658 C C . ARG A 1 89 ? -17.950 0.938 20.297 1.00 94.56 89 ARG A C 1
ATOM 660 O O . ARG A 1 89 ? -18.666 0.434 21.150 1.00 94.56 89 ARG A O 1
ATOM 667 N N . PHE A 1 90 ? -16.829 1.584 20.606 1.00 94.25 90 PHE A N 1
ATOM 668 C CA . PHE A 1 90 ? -16.438 1.855 21.991 1.00 94.25 90 PHE A CA 1
ATOM 669 C C . PHE A 1 90 ? -17.192 3.055 22.577 1.00 94.25 90 PHE A C 1
ATOM 671 O O . PHE A 1 90 ? -17.396 3.128 23.785 1.00 94.25 90 PHE A O 1
ATOM 678 N N . LEU A 1 91 ? -17.575 4.007 21.723 1.00 94.75 91 LEU A N 1
ATOM 679 C CA . LEU A 1 91 ? -18.290 5.220 22.122 1.00 94.75 91 LEU A CA 1
ATOM 680 C C . LEU A 1 91 ? -19.819 5.053 22.154 1.00 94.75 91 LEU A C 1
ATOM 682 O O . LEU A 1 91 ? -20.493 5.942 22.673 1.00 94.75 91 LEU A O 1
ATOM 686 N N . SER A 1 92 ? -20.355 3.969 21.584 1.00 76.88 92 SER A N 1
ATOM 687 C CA . SER A 1 92 ? -21.782 3.610 21.611 1.00 76.88 92 SER A CA 1
ATOM 688 C C . SER A 1 92 ? -22.161 2.839 22.868 1.00 76.88 92 SER A C 1
ATOM 690 O O . SER A 1 92 ? -23.209 3.169 23.462 1.00 76.88 92 SER A O 1
#

Sequence (92 aa):
MRDREDVGPAGGARARMVRSRVGEAWDSALPAEEFAAIKGVVVGEVCTEVRGIVLSRRQVGLDEWIDALAQALADAAASNARAREAIERFLS

pLDDT: mean 71.32, std 21.88, range [33.44, 97.81]

Foldseek 3Di:
DDDDPDDDDDWQWDWDADDDDPPPCPVPDDPVVVVVVCQAVDWTWIFGDDPNRTPDIDIDGPVVSVVSNVVVVVVVVVVVVVVVVVVVVVVD

Radius of gyration: 18.31 Å; chains: 1; bounding box: 38×41×56 Å

Secondary structure (DSSP, 8-state):
-------PPP--EEEEPPPSSTTS-TTS---HHHHHHHHTT-EEEEEEEETTEEEEEEEEEHHHHHHHHHHHHHHHHHHHHHHHHHHHHHH-